Protein AF-A0AB39MLS8-F1 (afdb_monomer_lite)

Radius of gyration: 10.35 Å; chains: 1; bounding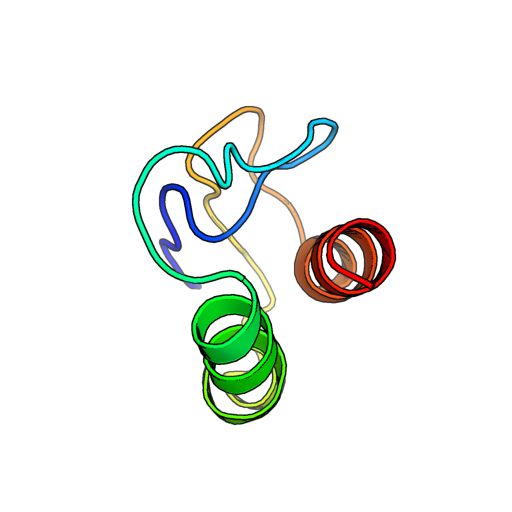 box: 26×23×21 Å

Structure (mmCIF, N/CA/C/O backbone):
data_AF-A0AB39MLS8-F1
#
_entry.id   AF-A0AB39MLS8-F1
#
loop_
_atom_site.group_PDB
_atom_site.id
_atom_site.type_symbol
_atom_site.label_atom_id
_atom_site.label_alt_id
_atom_site.label_comp_id
_atom_site.label_asym_id
_atom_site.label_entity_id
_atom_site.label_seq_id
_atom_site.pdbx_PDB_ins_code
_atom_site.Cartn_x
_atom_site.Cartn_y
_atom_site.Cartn_z
_atom_site.occupancy
_atom_site.B_iso_or_equiv
_atom_site.auth_seq_id
_atom_site.auth_comp_id
_atom_site.auth_asym_id
_atom_site.auth_atom_id
_atom_site.pdbx_PDB_model_num
ATOM 1 N N . MET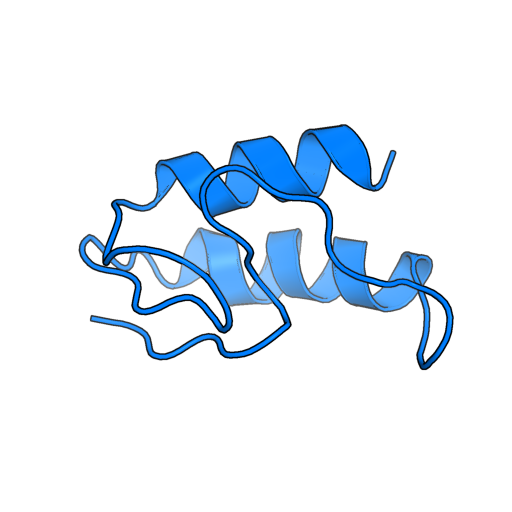 A 1 1 ? -6.303 10.248 8.454 1.00 91.69 1 MET A N 1
ATOM 2 C CA . MET A 1 1 ? -5.455 10.672 7.319 1.00 91.69 1 MET A CA 1
ATOM 3 C C . MET A 1 1 ? -4.038 10.195 7.593 1.00 91.69 1 MET A C 1
ATOM 5 O O . MET A 1 1 ? -3.613 10.313 8.736 1.00 91.69 1 MET A O 1
ATOM 9 N N . LEU A 1 2 ? -3.348 9.635 6.599 1.00 98.00 2 LEU A N 1
ATOM 10 C CA . LEU A 1 2 ? -1.977 9.122 6.711 1.00 98.00 2 LEU A CA 1
ATOM 11 C C . LEU A 1 2 ? -1.102 9.722 5.604 1.00 98.00 2 LEU A C 1
ATOM 13 O O . LEU A 1 2 ? -1.474 9.660 4.437 1.00 98.00 2 LEU A O 1
ATOM 17 N N . ILE A 1 3 ? 0.069 10.252 5.960 1.00 97.94 3 ILE A N 1
ATOM 18 C CA . ILE A 1 3 ? 1.131 10.567 4.996 1.00 97.94 3 ILE A CA 1
ATOM 19 C C . ILE A 1 3 ? 2.085 9.380 5.004 1.00 97.94 3 ILE A C 1
ATOM 21 O O . ILE A 1 3 ? 2.745 9.126 6.007 1.00 97.94 3 ILE A O 1
ATOM 25 N N . SER A 1 4 ? 2.095 8.617 3.918 1.00 95.81 4 SER A N 1
ATOM 26 C CA . SER A 1 4 ? 2.804 7.331 3.850 1.00 95.81 4 SER A CA 1
ATOM 27 C C . SER A 1 4 ? 4.159 7.415 3.150 1.00 95.81 4 SER A C 1
ATOM 29 O O . SER A 1 4 ? 4.997 6.534 3.347 1.00 95.81 4 SER A O 1
ATOM 31 N N . GLY A 1 5 ? 4.386 8.477 2.369 1.00 94.06 5 GLY A N 1
ATOM 32 C CA . GLY A 1 5 ? 5.583 8.611 1.545 1.00 94.06 5 GLY A CA 1
ATOM 33 C C . GLY A 1 5 ? 5.758 7.401 0.625 1.00 94.06 5 GLY A C 1
ATOM 34 O O . GLY A 1 5 ? 4.784 6.776 0.206 1.00 94.06 5 GLY A O 1
ATOM 35 N N . ASP A 1 6 ? 7.005 7.022 0.367 1.00 93.38 6 ASP A N 1
ATOM 36 C CA . ASP A 1 6 ? 7.341 5.970 -0.600 1.00 93.38 6 ASP A CA 1
ATOM 37 C C . ASP A 1 6 ? 7.004 4.535 -0.151 1.00 93.38 6 ASP A C 1
ATOM 39 O O . ASP A 1 6 ? 7.370 3.565 -0.813 1.00 93.38 6 ASP A O 1
ATOM 43 N N . LEU A 1 7 ? 6.268 4.365 0.951 1.00 93.44 7 LEU A N 1
ATOM 44 C CA . LEU A 1 7 ? 5.660 3.075 1.276 1.00 93.44 7 LEU A CA 1
ATOM 45 C C . LEU A 1 7 ? 4.476 2.746 0.358 1.00 93.44 7 LEU A C 1
ATOM 47 O O . LEU A 1 7 ? 4.191 1.567 0.156 1.00 93.44 7 LEU A O 1
ATOM 51 N N . LEU A 1 8 ? 3.784 3.763 -0.175 1.00 95.56 8 LEU A N 1
ATOM 52 C CA . LEU A 1 8 ? 2.608 3.604 -1.032 1.00 95.56 8 LEU A CA 1
ATOM 53 C C . LEU A 1 8 ? 2.701 4.505 -2.262 1.00 95.56 8 LEU A C 1
ATOM 55 O O . LEU A 1 8 ? 3.118 5.661 -2.182 1.00 95.56 8 LEU A O 1
ATOM 59 N N . PHE A 1 9 ? 2.296 3.955 -3.402 1.00 95.56 9 PHE A N 1
ATOM 60 C CA . PHE A 1 9 ? 2.299 4.615 -4.703 1.00 95.56 9 PHE A CA 1
ATOM 61 C C . PHE A 1 9 ? 0.901 4.463 -5.298 1.00 95.56 9 PHE A C 1
ATOM 63 O O . PHE A 1 9 ? 0.424 3.341 -5.434 1.00 95.56 9 PHE A O 1
ATOM 70 N N . ASN A 1 10 ? 0.253 5.570 -5.657 1.00 96.19 10 ASN A N 1
ATOM 71 C CA . ASN A 1 10 ? -1.040 5.536 -6.338 1.00 96.19 10 ASN A CA 1
ATOM 72 C C . ASN A 1 10 ? -0.813 5.473 -7.862 1.00 96.19 10 ASN A C 1
ATOM 74 O O . ASN A 1 10 ? -0.279 6.413 -8.450 1.00 96.19 10 ASN A O 1
ATOM 78 N N . GLY A 1 11 ? -1.151 4.348 -8.501 1.00 88.44 11 GLY A N 1
ATOM 79 C CA . GLY A 1 11 ? -0.959 4.151 -9.947 1.00 88.44 11 GLY A CA 1
ATOM 80 C C . GLY A 1 11 ? 0.487 3.877 -10.393 1.00 88.44 11 GLY A C 1
ATOM 81 O O . GLY A 1 11 ? 0.813 4.051 -11.565 1.00 88.44 11 GLY A O 1
ATOM 82 N N . GLY A 1 12 ? 1.362 3.446 -9.480 1.00 88.31 12 GLY A N 1
ATOM 83 C CA . GLY A 1 12 ? 2.755 3.091 -9.766 1.00 88.31 12 GLY A CA 1
ATOM 84 C C . GLY A 1 12 ? 3.265 1.973 -8.859 1.00 88.31 12 GLY A C 1
ATOM 85 O O . GLY A 1 12 ? 2.546 1.473 -8.000 1.00 88.31 12 GLY A O 1
ATOM 86 N N . THR A 1 13 ? 4.524 1.577 -9.039 1.00 87.81 13 THR A N 1
ATOM 87 C CA . THR A 1 13 ? 5.144 0.491 -8.268 1.00 87.81 13 THR A CA 1
ATOM 88 C C . THR A 1 13 ? 6.239 1.031 -7.354 1.00 87.81 13 THR A C 1
ATOM 90 O O . THR A 1 13 ? 7.177 1.647 -7.870 1.00 87.81 13 THR A O 1
ATOM 93 N N . PRO A 1 14 ? 6.194 0.775 -6.035 1.00 86.56 14 PRO A N 1
ATOM 94 C CA . PRO A 1 14 ? 7.274 1.184 -5.148 1.00 86.56 14 PRO A CA 1
ATOM 95 C C . PRO A 1 14 ? 8.618 0.584 -5.571 1.00 86.56 14 PRO A C 1
ATOM 97 O O . PRO A 1 14 ? 8.716 -0.601 -5.912 1.00 86.56 14 PRO A O 1
ATOM 100 N N . PHE A 1 15 ? 9.675 1.394 -5.521 1.00 78.94 15 PHE A N 1
ATOM 101 C CA . PHE A 1 15 ? 11.025 0.951 -5.853 1.00 78.94 15 PHE A CA 1
ATOM 102 C C . PHE A 1 15 ? 11.633 0.145 -4.700 1.00 78.94 15 PHE A C 1
ATOM 104 O O . PHE A 1 15 ? 12.085 0.698 -3.704 1.00 78.94 15 PHE A O 1
ATOM 111 N N . GLY A 1 16 ? 11.717 -1.177 -4.855 1.00 76.44 16 GLY A N 1
ATOM 112 C CA . GLY A 1 16 ? 12.353 -2.072 -3.877 1.00 76.44 16 GLY A CA 1
ATOM 113 C C . GLY A 1 16 ? 13.889 -2.094 -3.909 1.00 76.44 16 GLY A C 1
ATOM 114 O O . GLY A 1 16 ? 14.484 -2.968 -3.284 1.00 76.44 16 GLY A O 1
ATOM 115 N N . VAL A 1 17 ? 14.535 -1.190 -4.660 1.00 80.38 17 VAL A N 1
ATOM 116 C CA . VAL A 1 17 ? 16.002 -1.162 -4.848 1.00 80.38 17 VAL A CA 1
ATOM 117 C C . VAL A 1 17 ? 16.725 -0.790 -3.551 1.00 80.38 17 VAL A C 1
ATOM 119 O O . VAL A 1 17 ? 17.786 -1.335 -3.252 1.00 80.38 17 VAL A O 1
ATOM 122 N N . MET A 1 18 ? 16.140 0.116 -2.767 1.00 80.38 18 MET A N 1
ATOM 123 C CA . MET A 1 18 ? 16.598 0.449 -1.423 1.00 80.38 18 MET A CA 1
ATOM 124 C C . MET A 1 18 ? 15.593 -0.090 -0.405 1.00 80.38 18 MET A C 1
ATOM 126 O O . MET A 1 18 ? 14.418 0.260 -0.437 1.00 80.38 18 MET A O 1
ATOM 130 N N . GLY A 1 19 ? 16.060 -0.937 0.513 1.00 86.06 19 GLY A N 1
ATOM 131 C CA . GLY A 1 19 ? 15.248 -1.475 1.605 1.00 86.06 19 GLY A CA 1
ATOM 132 C C . GLY A 1 19 ? 15.037 -2.986 1.531 1.00 86.06 19 GLY A C 1
ATOM 133 O O . GLY A 1 19 ? 15.889 -3.730 1.052 1.00 86.06 19 GLY A O 1
ATOM 134 N N . SER A 1 20 ? 13.916 -3.456 2.083 1.00 91.75 20 SER A N 1
ATOM 135 C CA . SER A 1 20 ? 13.604 -4.883 2.187 1.00 91.75 20 SER A CA 1
ATOM 136 C C . SER A 1 20 ? 12.145 -5.159 1.850 1.00 91.75 20 SER A C 1
ATOM 138 O O . SER A 1 20 ? 11.245 -4.752 2.585 1.00 91.75 20 SER A O 1
ATOM 140 N N . VAL A 1 21 ? 11.920 -5.934 0.785 1.00 93.19 21 VAL A N 1
ATOM 141 C CA . VAL A 1 21 ? 10.579 -6.363 0.351 1.00 93.19 21 VAL A CA 1
ATOM 142 C C . VAL A 1 21 ? 9.852 -7.134 1.457 1.00 93.19 21 VAL A C 1
ATOM 144 O O . VAL A 1 21 ? 8.681 -6.878 1.729 1.00 93.19 21 VAL A O 1
ATOM 147 N N . ARG A 1 22 ? 10.554 -8.031 2.169 1.00 94.69 22 ARG A N 1
ATOM 148 C CA . ARG A 1 22 ? 9.976 -8.798 3.287 1.00 94.69 22 ARG A CA 1
ATOM 149 C C . ARG A 1 22 ? 9.438 -7.882 4.388 1.00 94.69 22 ARG A C 1
ATOM 151 O O . ARG A 1 22 ? 8.333 -8.108 4.878 1.00 94.69 22 ARG A O 1
ATOM 158 N N . TRP A 1 23 ? 10.207 -6.869 4.782 1.00 94.62 23 TRP A N 1
ATOM 159 C CA . TRP A 1 23 ? 9.782 -5.939 5.828 1.00 94.62 23 TRP A CA 1
ATOM 160 C C . TRP A 1 23 ? 8.722 -4.957 5.337 1.00 94.62 23 TRP A C 1
ATOM 162 O O . TRP A 1 23 ? 7.805 -4.659 6.095 1.00 94.62 23 TRP A O 1
ATOM 172 N N . ALA A 1 24 ? 8.772 -4.531 4.071 1.00 94.56 24 ALA A N 1
ATOM 173 C CA . ALA A 1 24 ? 7.707 -3.735 3.466 1.00 94.56 24 ALA A CA 1
ATOM 174 C C . ALA A 1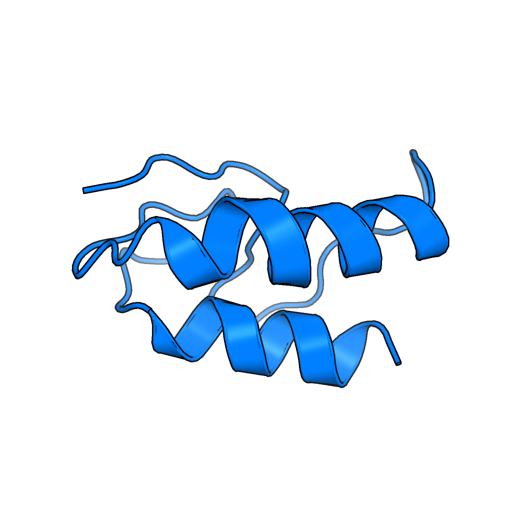 24 ? 6.362 -4.479 3.527 1.00 94.56 24 ALA A C 1
ATOM 176 O O . ALA A 1 24 ? 5.383 -3.939 4.034 1.00 94.56 24 ALA A O 1
ATOM 177 N N . LEU A 1 25 ? 6.329 -5.757 3.131 1.00 96.00 25 LEU A N 1
ATOM 178 C CA . LEU A 1 25 ? 5.131 -6.596 3.244 1.00 96.00 25 LEU A CA 1
ATOM 179 C C . LEU A 1 25 ? 4.615 -6.712 4.688 1.00 96.00 25 LEU A C 1
ATOM 181 O O . LEU A 1 25 ? 3.404 -6.658 4.900 1.00 96.00 25 LEU A O 1
ATOM 185 N N . SER A 1 26 ? 5.504 -6.885 5.671 1.00 97.31 26 SER A N 1
ATOM 186 C CA . SER A 1 26 ? 5.123 -6.966 7.091 1.00 97.31 26 SER A CA 1
ATOM 187 C C . SER A 1 26 ? 4.552 -5.638 7.591 1.00 97.31 26 SER A C 1
ATOM 189 O O . SER A 1 26 ? 3.439 -5.608 8.108 1.00 97.31 26 SER A O 1
ATOM 191 N N . VAL A 1 27 ? 5.232 -4.515 7.341 1.00 96.62 27 VAL A N 1
ATOM 192 C CA . VAL A 1 27 ? 4.771 -3.178 7.750 1.00 96.62 27 VAL A CA 1
ATOM 193 C C . VAL A 1 27 ? 3.421 -2.837 7.124 1.00 96.62 27 VAL A C 1
ATOM 195 O O . VAL A 1 27 ? 2.519 -2.373 7.825 1.00 96.62 27 VAL A O 1
ATOM 198 N N . LEU A 1 28 ? 3.240 -3.108 5.830 1.00 96.56 28 LEU A N 1
ATOM 199 C CA . LEU A 1 28 ? 1.976 -2.844 5.147 1.00 96.56 28 LEU A CA 1
ATOM 200 C C . LEU A 1 28 ? 0.816 -3.654 5.748 1.00 96.56 28 LEU A C 1
ATOM 202 O O . LEU A 1 28 ? -0.262 -3.101 5.960 1.00 96.56 28 LEU A O 1
ATOM 206 N N . LYS A 1 29 ? 1.036 -4.932 6.089 1.00 97.62 29 LYS A N 1
ATOM 207 C CA . LYS A 1 29 ? 0.005 -5.804 6.683 1.00 97.62 29 LYS A CA 1
ATOM 208 C C . LYS A 1 29 ? -0.275 -5.504 8.151 1.00 97.62 29 LYS A C 1
ATOM 210 O O . LYS A 1 29 ? -1.428 -5.525 8.565 1.00 97.62 29 LYS A O 1
ATOM 215 N N . GLU A 1 30 ? 0.769 -5.285 8.937 1.00 98.12 30 GLU A N 1
ATOM 216 C CA . GLU A 1 30 ? 0.690 -5.292 10.402 1.00 98.12 30 GLU A CA 1
ATOM 217 C C . GLU A 1 30 ? 0.563 -3.888 10.991 1.00 98.12 30 GLU A C 1
ATOM 219 O O . GLU A 1 30 ? 0.123 -3.739 12.128 1.00 98.12 30 GLU A O 1
ATOM 224 N N . ARG A 1 31 ? 0.956 -2.850 10.243 1.00 97.38 31 ARG A N 1
ATOM 225 C CA . ARG A 1 31 ? 1.005 -1.468 10.745 1.00 97.38 31 ARG A CA 1
ATOM 226 C C . ARG A 1 31 ? 0.148 -0.521 9.924 1.00 97.38 31 ARG A C 1
ATOM 228 O O . ARG A 1 31 ? -0.624 0.227 10.509 1.00 97.38 31 ARG A O 1
ATOM 235 N N . ILE A 1 32 ? 0.263 -0.559 8.597 1.00 97.38 32 ILE A N 1
ATOM 236 C CA . ILE A 1 32 ? -0.426 0.405 7.728 1.00 97.38 32 ILE A CA 1
ATOM 237 C C . ILE A 1 32 ? -1.888 0.022 7.513 1.00 97.38 32 ILE A C 1
ATOM 239 O O . ILE A 1 32 ? -2.764 0.840 7.766 1.00 97.38 32 IL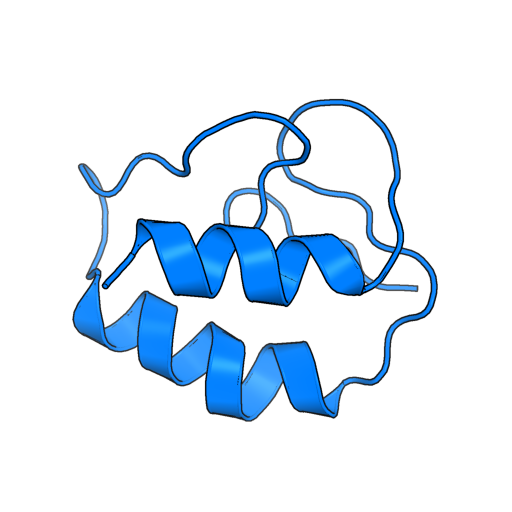E A O 1
ATOM 243 N N . LYS A 1 33 ? -2.183 -1.220 7.112 1.00 96.38 33 LYS A N 1
ATOM 244 C CA . LYS A 1 33 ? -3.571 -1.660 6.904 1.00 96.38 33 LYS A CA 1
ATOM 245 C C . LYS A 1 33 ? -4.444 -1.529 8.169 1.00 96.38 33 LYS A C 1
ATOM 247 O O . LYS A 1 33 ? -5.548 -1.003 8.054 1.00 96.38 33 LYS A O 1
ATOM 252 N N . PRO A 1 34 ? -3.975 -1.902 9.379 1.00 97.75 34 PRO A N 1
ATOM 253 C CA . PRO A 1 34 ? -4.760 -1.744 10.608 1.00 97.75 34 PRO A CA 1
ATOM 254 C C . PRO A 1 34 ? -4.925 -0.294 11.079 1.00 97.75 34 PRO A C 1
ATOM 256 O O . PRO A 1 34 ? -5.725 -0.042 11.973 1.00 97.75 34 PRO A O 1
ATOM 259 N N . PHE A 1 35 ? -4.177 0.658 10.513 1.00 97.12 35 PHE A N 1
ATOM 260 C CA . PHE A 1 35 ? -4.292 2.075 10.864 1.00 97.12 35 PHE A CA 1
ATOM 261 C C . PHE A 1 35 ? -5.626 2.700 10.405 1.00 97.12 35 PHE A C 1
ATOM 263 O O . PHE A 1 35 ? -5.983 3.772 10.886 1.00 97.12 35 PHE A O 1
ATOM 270 N N . ASP A 1 36 ? -6.358 2.047 9.491 1.00 96.00 36 ASP A N 1
ATOM 271 C CA . ASP A 1 36 ? -7.703 2.441 9.027 1.00 96.00 36 ASP A CA 1
ATOM 272 C C . ASP A 1 36 ? -7.792 3.897 8.512 1.00 96.00 36 ASP A C 1
ATOM 274 O O . ASP A 1 36 ? -8.747 4.646 8.744 1.00 96.00 36 ASP A O 1
ATOM 278 N N . ALA A 1 37 ? -6.754 4.348 7.798 1.00 97.81 37 ALA A N 1
ATOM 279 C CA . ALA A 1 37 ? -6.771 5.663 7.168 1.00 97.81 37 ALA A CA 1
ATOM 280 C C . ALA A 1 37 ? -7.702 5.689 5.949 1.00 97.81 37 ALA A C 1
ATOM 282 O O . ALA A 1 37 ? -7.428 5.065 4.932 1.00 97.81 37 ALA A O 1
ATOM 283 N N . ARG A 1 38 ? -8.735 6.537 6.005 1.00 98.19 38 ARG A N 1
ATOM 284 C CA . ARG A 1 38 ? -9.634 6.811 4.864 1.00 98.19 38 ARG A CA 1
ATOM 285 C C . ARG A 1 38 ? -9.052 7.735 3.789 1.00 98.19 38 ARG A C 1
ATOM 287 O O . ARG A 1 38 ? -9.619 7.855 2.713 1.00 98.19 38 ARG A O 1
ATOM 294 N N . THR A 1 39 ? -7.959 8.425 4.103 1.00 98.31 39 THR A N 1
ATOM 295 C CA . THR A 1 39 ? -7.282 9.368 3.203 1.00 98.31 39 THR A CA 1
ATOM 296 C C . THR A 1 39 ? -5.789 9.161 3.346 1.00 98.31 39 THR A C 1
ATOM 298 O O . THR A 1 39 ? -5.259 9.298 4.459 1.00 98.31 39 THR A O 1
ATOM 301 N N . ILE A 1 40 ? -5.132 8.838 2.239 1.00 98.19 40 ILE A N 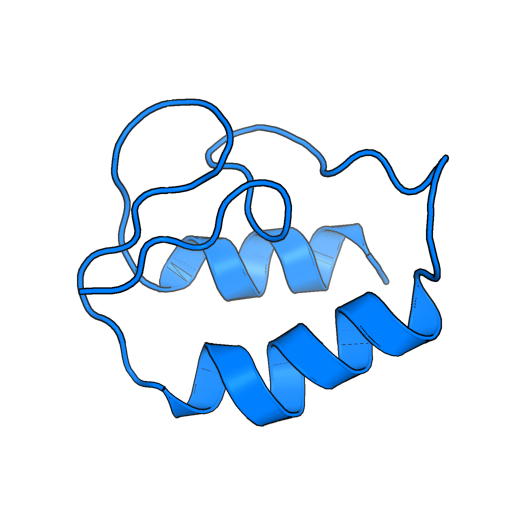1
ATOM 302 C CA . ILE A 1 40 ? -3.709 8.541 2.163 1.00 98.19 40 ILE A CA 1
ATOM 303 C C . ILE A 1 40 ? -3.054 9.526 1.202 1.00 98.19 40 ILE A C 1
ATOM 305 O O . ILE A 1 40 ? -3.500 9.709 0.072 1.00 98.19 40 ILE A O 1
ATOM 309 N N . ILE A 1 41 ? -1.980 10.152 1.671 1.00 98.12 41 ILE A N 1
ATOM 310 C CA . ILE A 1 41 ? -1.062 10.930 0.845 1.00 98.12 41 ILE A CA 1
ATOM 311 C C . ILE A 1 41 ? 0.125 9.998 0.537 1.00 98.12 41 ILE A C 1
ATOM 313 O O . ILE A 1 41 ? 0.923 9.714 1.448 1.00 98.12 41 ILE A O 1
ATOM 317 N N . PRO A 1 42 ? 0.192 9.428 -0.681 1.00 97.00 42 PRO A N 1
ATOM 318 C CA . PRO A 1 42 ? 1.292 8.567 -1.105 1.00 97.00 42 PRO A CA 1
ATOM 319 C C . PRO A 1 42 ? 2.557 9.388 -1.379 1.00 97.00 42 PRO A C 1
ATOM 321 O O . PRO A 1 42 ? 2.521 10.618 -1.415 1.00 97.00 42 PRO A O 1
ATOM 324 N N . GLY A 1 43 ? 3.686 8.710 -1.576 1.00 94.31 43 GLY A N 1
ATOM 325 C CA . GLY A 1 43 ? 4.926 9.365 -2.005 1.00 94.31 43 GLY A CA 1
ATOM 326 C C . GLY A 1 43 ? 4.837 9.901 -3.433 1.00 94.31 43 GLY A C 1
ATOM 327 O O . GLY A 1 43 ? 5.473 10.898 -3.761 1.00 94.31 43 GLY A O 1
ATOM 328 N N . HIS A 1 44 ? 4.010 9.263 -4.264 1.00 94.38 44 HIS A N 1
ATOM 329 C CA . HIS A 1 44 ? 3.851 9.577 -5.679 1.00 94.38 44 HIS A CA 1
ATOM 330 C C . HIS A 1 44 ? 2.377 9.567 -6.099 1.00 94.38 44 HIS A C 1
ATOM 332 O O . HIS A 1 44 ? 1.591 8.747 -5.614 1.00 94.38 44 HIS A O 1
ATOM 338 N N . SER A 1 45 ? 2.061 10.433 -7.066 1.00 94.94 45 SER A N 1
ATOM 339 C CA . SER A 1 45 ? 0.724 10.654 -7.640 1.00 94.94 45 SER A CA 1
ATOM 340 C C . SER A 1 45 ? -0.279 11.303 -6.669 1.00 94.94 45 SER A C 1
ATOM 342 O O . SER A 1 45 ? 0.107 11.901 -5.665 1.00 94.94 45 SER A O 1
ATOM 344 N N . GLU A 1 46 ? -1.572 11.273 -7.013 1.00 97.00 46 GLU A N 1
ATOM 345 C CA . GLU A 1 46 ? -2.635 11.967 -6.277 1.00 97.00 46 GLU A CA 1
ATOM 346 C C . GLU A 1 46 ? -3.015 11.284 -4.951 1.00 97.00 46 GLU A C 1
ATOM 348 O O . GLU A 1 46 ? -2.781 10.090 -4.737 1.00 97.00 46 GLU A O 1
ATOM 353 N N . VAL A 1 47 ? -3.658 12.054 -4.067 1.00 98.00 47 VAL A N 1
ATOM 354 C CA . VAL A 1 47 ? -4.272 11.565 -2.822 1.00 98.00 47 VAL A CA 1
ATOM 355 C C . VAL A 1 47 ? -5.304 10.477 -3.135 1.00 98.00 47 VAL A C 1
ATOM 357 O O . VAL A 1 47 ? -6.089 10.616 -4.068 1.00 98.00 47 VAL A O 1
ATOM 360 N N . CYS A 1 48 ? -5.322 9.408 -2.339 1.00 97.94 48 CYS A N 1
ATOM 361 C CA . CYS A 1 48 ? -6.157 8.224 -2.569 1.00 97.94 48 CYS A CA 1
ATOM 362 C C . CYS A 1 48 ? -6.763 7.667 -1.273 1.00 97.94 48 CYS A C 1
ATOM 364 O O . CYS A 1 48 ? -6.515 8.175 -0.169 1.00 97.94 48 CYS A O 1
ATOM 366 N N . GLY A 1 49 ? -7.605 6.645 -1.418 1.00 97.94 49 GLY A N 1
ATOM 367 C CA . GLY A 1 49 ? -8.181 5.892 -0.317 1.00 97.94 49 GLY A CA 1
ATOM 368 C C . GLY A 1 49 ? -7.319 4.697 0.118 1.00 97.94 49 GLY A C 1
ATOM 369 O O . GLY A 1 49 ? -6.204 4.493 -0.371 1.00 97.94 49 GLY A O 1
ATOM 370 N N . PRO A 1 50 ? -7.808 3.909 1.091 1.00 97.88 50 PRO A N 1
ATOM 371 C CA . PRO A 1 50 ? -7.084 2.772 1.664 1.00 97.88 50 PRO A CA 1
ATOM 372 C C . PRO A 1 50 ? -6.803 1.627 0.678 1.00 97.88 50 PRO A C 1
ATOM 374 O O . PRO A 1 50 ? -5.918 0.812 0.942 1.00 97.88 50 PRO A O 1
ATOM 377 N N . GLU A 1 51 ? -7.515 1.557 -0.446 1.00 97.00 51 GLU A N 1
ATOM 378 C CA . GLU A 1 51 ? -7.360 0.540 -1.492 1.00 97.00 51 GLU A CA 1
ATOM 379 C C . GLU A 1 51 ? -5.924 0.428 -2.028 1.00 97.00 51 GLU A C 1
ATOM 381 O O . GLU A 1 51 ? -5.457 -0.680 -2.298 1.00 97.00 51 GLU A O 1
ATOM 386 N N . VAL A 1 52 ? -5.176 1.537 -2.056 1.00 97.12 52 VAL A N 1
ATOM 387 C CA . VAL A 1 52 ? -3.777 1.574 -2.517 1.00 97.12 52 V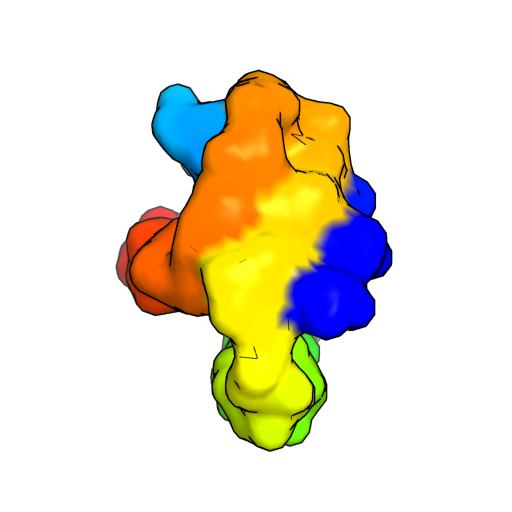AL A CA 1
ATOM 388 C C . VAL A 1 52 ? -2.859 0.643 -1.709 1.00 97.12 52 VAL A C 1
ATOM 390 O O . VAL A 1 52 ? -1.857 0.141 -2.218 1.00 97.12 52 VAL A O 1
ATOM 393 N N . VAL A 1 53 ? -3.193 0.364 -0.442 1.00 97.19 53 VAL A N 1
ATOM 394 C CA . VAL A 1 53 ? -2.420 -0.565 0.399 1.00 97.19 53 VAL A CA 1
ATOM 395 C C . VAL A 1 53 ? -2.509 -1.983 -0.153 1.00 97.19 53 VAL A C 1
ATOM 397 O O . VAL A 1 53 ? -1.507 -2.699 -0.173 1.00 97.19 53 VAL A O 1
ATOM 400 N N . ASP A 1 54 ? -3.690 -2.393 -0.614 1.00 96.88 54 ASP A N 1
ATOM 401 C CA . ASP A 1 54 ? -3.909 -3.726 -1.171 1.00 96.88 54 ASP A CA 1
ATOM 402 C C . ASP A 1 54 ? -3.304 -3.870 -2.570 1.00 96.88 54 ASP A C 1
ATOM 404 O O . ASP A 1 54 ? -2.737 -4.920 -2.874 1.00 96.88 54 ASP A O 1
ATOM 408 N N . GLU A 1 55 ? -3.321 -2.808 -3.376 1.00 96.25 55 GLU A N 1
ATOM 409 C CA . GLU A 1 55 ? -2.630 -2.767 -4.671 1.00 96.25 55 GLU A CA 1
ATOM 410 C C . GLU A 1 55 ? -1.120 -2.970 -4.508 1.00 96.25 55 GLU A C 1
ATOM 412 O O . GLU A 1 55 ? -0.528 -3.862 -5.124 1.00 96.25 55 GLU A O 1
ATOM 417 N N . VAL A 1 56 ? -0.494 -2.210 -3.605 1.00 95.81 56 VAL A N 1
ATOM 418 C CA . VAL A 1 56 ? 0.942 -2.331 -3.328 1.00 95.81 56 VAL A CA 1
ATOM 419 C C . VAL A 1 56 ? 1.280 -3.692 -2.710 1.00 95.81 56 VAL A C 1
ATOM 421 O O . VAL A 1 56 ? 2.278 -4.313 -3.081 1.00 95.81 56 VAL A O 1
ATOM 424 N N . LEU A 1 57 ? 0.446 -4.202 -1.797 1.00 95.75 57 LEU A N 1
ATOM 425 C CA . LEU A 1 57 ? 0.600 -5.554 -1.249 1.00 95.75 57 LEU A CA 1
ATOM 426 C C . LEU A 1 57 ? 0.486 -6.645 -2.315 1.00 95.75 57 LEU A C 1
ATOM 428 O O . LEU A 1 57 ? 1.089 -7.704 -2.135 1.00 95.75 57 LEU A O 1
ATOM 432 N N . GLY A 1 58 ? -0.314 -6.424 -3.358 1.00 94.94 58 GLY A N 1
ATOM 433 C CA . GLY A 1 58 ? -0.428 -7.309 -4.513 1.00 94.94 58 GLY A CA 1
ATOM 434 C C . GLY A 1 58 ? 0.833 -7.285 -5.367 1.00 94.94 58 GLY A C 1
ATOM 435 O O . GLY A 1 58 ? 1.340 -8.344 -5.712 1.00 94.94 58 GLY A O 1
ATOM 436 N N . TYR A 1 59 ? 1.375 -6.097 -5.635 1.00 93.56 59 TYR A N 1
ATOM 437 C CA . TYR A 1 59 ? 2.602 -5.933 -6.417 1.00 93.56 59 TYR A CA 1
ATOM 438 C C . TYR A 1 59 ? 3.852 -6.522 -5.739 1.00 93.56 59 TYR A C 1
ATOM 440 O O . TYR A 1 59 ? 4.712 -7.082 -6.409 1.00 93.56 59 TYR A O 1
ATOM 448 N N . LEU A 1 60 ? 3.976 -6.401 -4.413 1.00 92.25 60 LEU A N 1
ATOM 449 C CA . LEU A 1 60 ? 5.160 -6.864 -3.674 1.00 92.25 60 LEU A CA 1
ATOM 450 C C . LEU A 1 60 ? 5.205 -8.388 -3.418 1.00 92.25 60 LEU A C 1
ATOM 452 O O . LEU A 1 60 ? 6.133 -8.847 -2.745 1.00 92.25 60 LEU A O 1
ATOM 456 N N . ARG A 1 61 ? 4.211 -9.162 -3.872 1.00 89.69 61 ARG A N 1
ATOM 457 C CA . ARG A 1 61 ? 4.141 -10.630 -3.728 1.00 89.69 61 ARG A CA 1
ATOM 458 C C . ARG A 1 61 ? 4.575 -11.332 -5.003 1.00 89.69 61 ARG A C 1
ATOM 460 O O . ARG A 1 61 ? 5.256 -12.368 -4.846 1.00 89.69 61 ARG A O 1
#

pLDDT: mean 94.17, std 5.02, range [76.44, 98.31]

Secondary structure (DSSP, 8-state):
-EEEEEEEESSS---TTSS-HHHHHHHIIIIIGGG--SSEEEEESS-B-THHHHHHHHHT-

Organism: NCBI:txid3238624

Foldseek 3Di:
DEEDALLFEDPDARDPPPDDLVVSLVCLVPPVLVVLDQWYNYNYDDIDGPVRSVVRNVVSD

InterPro domains:
  IPR036866 Ribonuclease Z/Hydroxyacylglutathione hydrolase-like [G3DSA:3.60.15.10] (1-61)
  IPR036866 Ribonuclease Z/Hydroxyacylglutathione hydrolase-like [SSF56281] (2-60)

Sequence (61 aa):
MLISGDLLFNGGTPFGVMGSVRWALSVLKERIKPFDARTIIPGHSEVCGPEVVDEVLGYLR